Protein AF-A0A928YM70-F1 (afdb_monomer_lite)

Sequence (69 aa):
MTYKKIQDEVKAKHGFAPKTCWIAHIKSDNGLTTRKSPNRISSTKRKYPCPPEKRPQIEKVMKRLGYDI

Foldseek 3Di:
DDLVVLQVQLCVPPVGGDDPLAVVQLCVVVVNDPDDDPPPPDPPDDPDYNDPVCNVSSVVSCVVVPDDD

Radius of gyration: 11.97 Å; chains: 1; bounding box: 28×25×27 Å

pLDDT: mean 86.24, std 10.49, range [64.12, 96.19]

Structure (mmCIF, N/CA/C/O backbone):
data_AF-A0A928YM70-F1
#
_entry.id   AF-A0A928YM70-F1
#
loop_
_atom_site.group_PDB
_atom_site.id
_atom_site.type_symbol
_atom_site.label_atom_id
_atom_site.label_alt_id
_atom_site.label_comp_id
_atom_site.label_asym_id
_atom_site.label_entity_id
_atom_site.label_seq_id
_atom_site.pdbx_PDB_ins_code
_atom_site.Cartn_x
_atom_site.Cartn_y
_atom_site.Cartn_z
_atom_site.occupancy
_atom_site.B_iso_or_equiv
_atom_site.auth_seq_id
_atom_site.auth_comp_id
_atom_site.auth_asym_id
_atom_site.auth_atom_id
_atom_site.pdbx_PDB_model_num
ATOM 1 N N . MET A 1 1 ? 3.611 10.387 0.391 1.00 67.62 1 MET A N 1
ATOM 2 C CA . MET A 1 1 ? 2.770 9.341 1.022 1.00 67.62 1 MET A CA 1
ATOM 3 C C . MET A 1 1 ? 3.595 8.064 1.209 1.00 67.62 1 MET A C 1
ATOM 5 O O . MET A 1 1 ? 4.161 7.578 0.233 1.00 67.62 1 MET A O 1
ATOM 9 N N . THR A 1 2 ? 3.753 7.569 2.444 1.00 86.31 2 THR A N 1
ATOM 10 C CA . THR A 1 2 ? 4.653 6.440 2.775 1.00 86.31 2 THR A CA 1
ATOM 11 C C . THR A 1 2 ? 3.907 5.105 2.823 1.00 86.31 2 THR A C 1
ATOM 13 O O . THR A 1 2 ? 2.693 5.069 3.016 1.00 86.31 2 THR A O 1
ATOM 16 N N . TYR A 1 3 ? 4.632 3.987 2.684 1.00 89.06 3 TYR A N 1
ATOM 17 C CA . TYR A 1 3 ? 4.043 2.652 2.856 1.00 89.06 3 TYR A CA 1
ATOM 18 C C . TYR A 1 3 ? 3.406 2.471 4.237 1.00 89.06 3 TYR A C 1
ATOM 20 O O . TYR A 1 3 ? 2.312 1.923 4.320 1.00 89.06 3 TYR A O 1
ATOM 28 N N . LYS A 1 4 ? 4.039 3.005 5.289 1.00 92.06 4 LYS A N 1
ATOM 29 C CA . LYS A 1 4 ? 3.532 2.938 6.663 1.00 92.06 4 LYS A CA 1
ATOM 30 C C . LYS A 1 4 ? 2.166 3.615 6.812 1.00 92.06 4 LYS A C 1
ATOM 32 O O . LYS A 1 4 ? 1.248 3.007 7.339 1.00 92.06 4 LYS A O 1
ATOM 37 N N . LYS A 1 5 ? 1.977 4.801 6.221 1.00 93.62 5 LYS A N 1
ATOM 38 C CA . LYS A 1 5 ? 0.685 5.505 6.275 1.00 93.62 5 LYS A CA 1
ATOM 39 C C . LYS A 1 5 ? -0.450 4.725 5.600 1.00 93.62 5 LYS A C 1
ATOM 41 O O .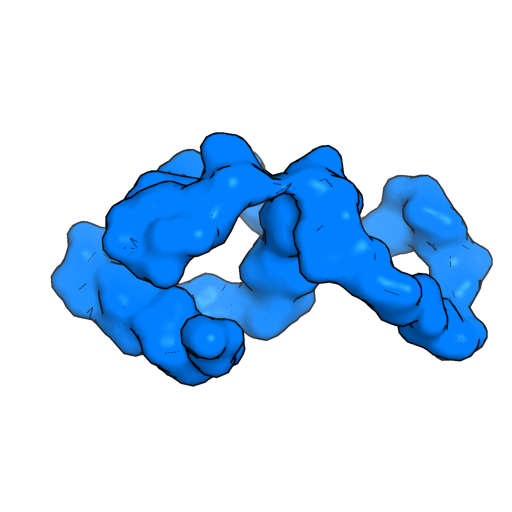 LYS A 1 5 ? -1.558 4.689 6.118 1.00 93.62 5 LYS A O 1
ATOM 46 N N . ILE A 1 6 ? -0.175 4.056 4.477 1.00 94.06 6 ILE A N 1
ATOM 47 C CA . ILE A 1 6 ? -1.156 3.166 3.831 1.00 94.06 6 ILE A CA 1
ATOM 48 C C . ILE A 1 6 ? -1.468 1.974 4.745 1.00 94.06 6 ILE A C 1
ATOM 50 O O .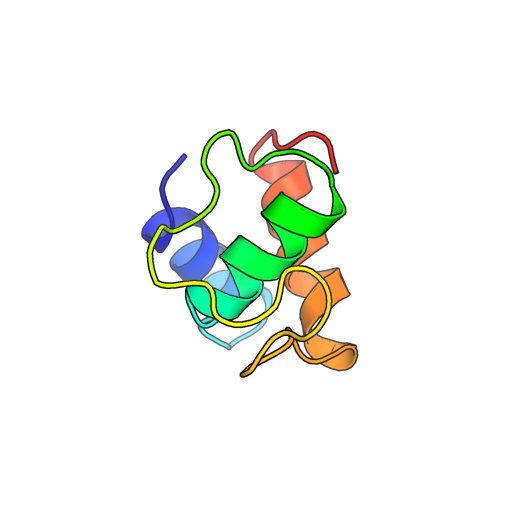 ILE A 1 6 ? -2.626 1.591 4.876 1.00 94.06 6 ILE A O 1
ATOM 54 N N . GLN A 1 7 ? -0.451 1.395 5.390 1.00 95.69 7 GLN A N 1
ATOM 55 C CA . GLN A 1 7 ? -0.637 0.266 6.300 1.00 95.69 7 GLN A CA 1
ATOM 56 C C . GLN A 1 7 ? -1.510 0.624 7.500 1.00 95.69 7 GLN A C 1
ATOM 58 O O . GLN A 1 7 ? -2.441 -0.119 7.806 1.00 95.69 7 GLN A O 1
ATOM 63 N N . ASP A 1 8 ? -1.234 1.761 8.132 1.00 96.06 8 ASP A N 1
ATOM 64 C CA . ASP A 1 8 ? -1.962 2.234 9.307 1.00 96.06 8 ASP A CA 1
ATOM 65 C C . ASP A 1 8 ? -3.428 2.537 8.964 1.00 96.06 8 ASP A C 1
ATOM 67 O O . ASP A 1 8 ? -4.335 2.111 9.674 1.00 96.06 8 ASP A O 1
ATOM 71 N N . GLU A 1 9 ? -3.685 3.181 7.823 1.00 95.75 9 GLU A N 1
ATOM 72 C CA . GLU A 1 9 ? -5.044 3.501 7.367 1.00 95.75 9 GLU A CA 1
ATOM 73 C C . GLU A 1 9 ? -5.852 2.257 6.969 1.00 95.75 9 GLU A C 1
ATOM 75 O O . GLU A 1 9 ? -7.049 2.181 7.251 1.00 95.75 9 GLU A O 1
ATOM 80 N N . VAL A 1 10 ? -5.222 1.263 6.330 1.00 95.94 10 VAL A N 1
ATOM 81 C CA . VAL A 1 10 ? -5.888 -0.016 6.032 1.00 95.94 10 VAL A CA 1
ATOM 82 C C . VAL A 1 10 ? -6.159 -0.783 7.326 1.00 95.94 10 VAL A C 1
ATOM 84 O O . VAL A 1 10 ? -7.253 -1.321 7.484 1.00 95.94 10 VAL A O 1
ATOM 87 N N . LYS A 1 11 ? -5.230 -0.771 8.288 1.00 96.19 11 LYS A N 1
ATOM 88 C CA . LYS A 1 11 ? -5.435 -1.407 9.594 1.00 96.19 11 LYS A CA 1
ATOM 89 C C . LYS A 1 11 ? -6.589 -0.761 10.355 1.00 96.19 11 LYS A C 1
ATOM 91 O O . LYS A 1 11 ? -7.447 -1.482 10.854 1.00 96.19 11 LYS A O 1
ATOM 96 N N . ALA A 1 12 ? -6.647 0.568 10.383 1.00 95.94 12 ALA A N 1
ATOM 97 C CA . ALA A 1 12 ? -7.706 1.315 11.053 1.00 95.94 12 ALA A CA 1
ATOM 98 C C . ALA A 1 12 ? -9.093 1.085 10.424 1.00 95.94 12 ALA A C 1
ATOM 100 O O . ALA A 1 12 ? -10.080 1.012 11.146 1.00 95.94 12 ALA A O 1
ATOM 101 N N . LYS A 1 13 ? -9.185 0.952 9.091 1.00 94.94 13 LYS A N 1
ATOM 102 C CA . LYS A 1 13 ? -10.475 0.807 8.385 1.00 94.94 13 LYS A CA 1
ATOM 103 C C . LYS A 1 13 ? -10.937 -0.621 8.138 1.00 94.94 13 LYS A C 1
ATOM 105 O O . LYS A 1 13 ? -12.134 -0.856 8.013 1.00 94.94 13 LYS A O 1
ATOM 110 N N . HIS A 1 14 ? -10.000 -1.545 7.975 1.00 94.69 14 HIS A N 1
ATOM 111 C CA . HIS A 1 14 ? -10.274 -2.896 7.486 1.00 94.69 14 HIS A CA 1
ATOM 112 C C . HIS A 1 14 ? -9.721 -3.989 8.406 1.00 94.69 14 HIS A C 1
ATOM 114 O O . HIS A 1 14 ? -9.884 -5.167 8.106 1.00 94.69 14 HIS A O 1
ATOM 120 N N . GLY A 1 15 ? -9.073 -3.629 9.519 1.00 94.56 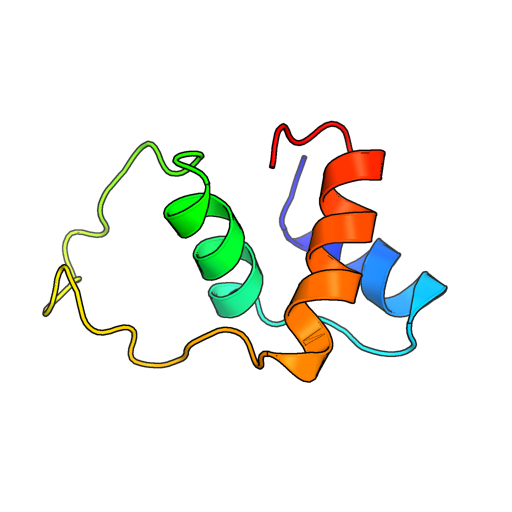15 GLY A N 1
ATOM 121 C CA . GLY A 1 15 ? -8.646 -4.582 10.545 1.00 94.56 15 GLY A CA 1
ATOM 122 C C . GLY A 1 15 ? -7.398 -5.399 10.199 1.00 94.56 15 GLY A C 1
ATOM 123 O O . GLY A 1 15 ? -7.050 -6.312 10.941 1.00 94.56 15 GLY A O 1
ATOM 124 N N . PHE A 1 16 ? -6.684 -5.090 9.109 1.00 94.75 16 PHE A N 1
ATOM 125 C CA . PHE A 1 16 ? -5.442 -5.787 8.750 1.00 94.75 16 PHE A CA 1
ATOM 126 C C . PHE A 1 16 ? -4.346 -4.839 8.263 1.00 94.75 16 PHE A C 1
ATOM 128 O O . PHE A 1 16 ? -4.611 -3.793 7.681 1.00 94.75 16 PHE A O 1
ATOM 135 N N . ALA A 1 17 ? -3.087 -5.242 8.448 1.00 94.25 17 ALA A N 1
ATOM 136 C CA . ALA A 1 17 ? -1.936 -4.526 7.907 1.00 94.25 17 ALA A CA 1
ATOM 137 C C . ALA A 1 17 ? -1.517 -5.129 6.547 1.00 94.25 17 ALA A C 1
ATOM 139 O O . ALA A 1 17 ? -1.111 -6.296 6.496 1.00 94.25 17 ALA A O 1
ATOM 140 N N . PRO A 1 18 ? -1.597 -4.384 5.429 1.00 94.12 18 PRO A N 1
ATOM 141 C CA . PRO A 1 18 ? -1.148 -4.870 4.132 1.00 94.12 18 PRO A CA 1
ATOM 142 C C . PRO A 1 18 ? 0.376 -5.031 4.095 1.00 94.12 18 PRO A C 1
ATOM 144 O O . PRO A 1 18 ? 1.131 -4.212 4.625 1.00 94.12 18 PRO A O 1
ATOM 147 N N . LYS A 1 19 ? 0.860 -6.073 3.413 1.00 92.50 19 LYS A N 1
ATOM 148 C CA . LYS A 1 19 ? 2.297 -6.224 3.154 1.00 92.50 19 LYS A CA 1
ATOM 149 C C . LYS A 1 19 ? 2.767 -5.156 2.162 1.00 92.50 19 LYS A C 1
ATOM 151 O O . LYS A 1 19 ? 2.051 -4.790 1.229 1.00 92.50 19 LYS A O 1
ATOM 156 N N . THR A 1 20 ? 4.008 -4.703 2.308 1.00 90.38 20 THR A N 1
ATOM 157 C CA . THR A 1 20 ? 4.619 -3.713 1.402 1.00 90.38 20 THR A CA 1
ATOM 158 C C . THR A 1 20 ? 4.650 -4.195 -0.052 1.00 90.38 20 THR A C 1
ATOM 160 O O . THR A 1 20 ? 4.409 -3.407 -0.965 1.00 90.38 20 THR A O 1
ATOM 163 N N . CYS A 1 21 ? 4.853 -5.499 -0.280 1.00 88.69 21 CYS A N 1
ATOM 164 C CA . CYS A 1 21 ? 4.820 -6.108 -1.611 1.00 88.69 21 CYS A CA 1
ATOM 165 C C . CYS A 1 21 ? 3.448 -6.003 -2.299 1.00 88.69 21 CYS A C 1
ATOM 167 O O . CYS A 1 21 ? 3.402 -5.881 -3.523 1.00 88.69 21 CYS A O 1
ATOM 169 N N . TRP A 1 22 ? 2.350 -5.990 -1.535 1.00 92.69 22 TRP A N 1
ATOM 170 C CA . TRP A 1 22 ? 0.993 -5.820 -2.058 1.00 92.69 22 TRP A CA 1
ATOM 171 C C . TRP A 1 22 ? 0.744 -4.381 -2.499 1.00 92.69 22 TRP A C 1
ATOM 173 O O . TRP A 1 22 ? 0.257 -4.150 -3.600 1.00 92.69 22 TRP A O 1
ATOM 183 N N . ILE A 1 23 ? 1.176 -3.406 -1.697 1.00 91.25 23 ILE A N 1
ATOM 184 C CA . ILE A 1 23 ? 1.080 -1.987 -2.063 1.00 91.25 23 ILE A CA 1
ATOM 185 C C . ILE A 1 23 ? 1.942 -1.706 -3.302 1.00 91.25 23 ILE A C 1
ATOM 187 O O . ILE A 1 23 ? 1.509 -1.036 -4.236 1.00 91.25 23 ILE A O 1
ATOM 191 N N . ALA A 1 24 ? 3.152 -2.268 -3.354 1.00 88.44 24 ALA A N 1
ATOM 192 C CA . ALA A 1 24 ? 4.007 -2.191 -4.534 1.00 88.44 24 ALA A CA 1
ATOM 193 C C . ALA A 1 24 ? 3.415 -2.929 -5.750 1.00 88.44 24 ALA A C 1
ATOM 195 O O . ALA A 1 24 ? 3.831 -2.671 -6.879 1.00 88.44 24 ALA A O 1
ATOM 196 N N . HIS A 1 25 ? 2.502 -3.887 -5.550 1.00 89.44 25 HIS A N 1
ATOM 197 C CA . HIS A 1 25 ? 1.743 -4.528 -6.631 1.00 89.44 25 HIS A CA 1
ATOM 198 C C . HIS A 1 25 ? 0.766 -3.559 -7.245 1.00 89.44 25 HIS A C 1
ATOM 200 O O . HIS A 1 25 ? 0.935 -3.201 -8.403 1.00 89.44 25 HIS A O 1
ATOM 206 N N . ILE A 1 26 ? -0.123 -3.024 -6.420 1.00 91.00 26 ILE A N 1
ATOM 207 C CA . ILE A 1 26 ? -1.143 -2.070 -6.840 1.00 91.00 26 ILE A CA 1
ATOM 208 C C . ILE A 1 26 ? -0.512 -0.852 -7.518 1.00 91.00 26 ILE A C 1
ATOM 210 O O . ILE A 1 26 ? -0.949 -0.459 -8.592 1.00 91.00 26 ILE A O 1
ATOM 214 N N . LYS A 1 27 ? 0.569 -0.293 -6.955 1.00 89.00 27 LYS A N 1
ATOM 215 C CA . LYS A 1 27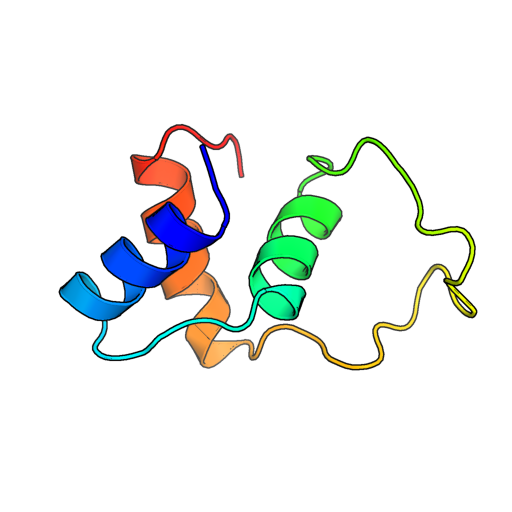 ? 1.284 0.831 -7.583 1.00 89.00 27 LYS A CA 1
ATOM 216 C C . LYS A 1 27 ? 1.818 0.495 -8.972 1.00 89.00 27 LYS A C 1
ATOM 218 O O . LYS A 1 27 ? 1.750 1.323 -9.861 1.00 89.00 27 LYS A O 1
ATOM 223 N N . SER A 1 28 ? 2.381 -0.694 -9.151 1.00 87.19 28 SER A N 1
ATOM 224 C CA . SER A 1 28 ? 2.963 -1.091 -10.435 1.00 87.19 28 SER A CA 1
ATOM 225 C C . SER A 1 28 ? 1.907 -1.356 -11.489 1.00 87.19 28 SER A C 1
ATOM 227 O O . SER A 1 28 ? 2.136 -1.020 -12.643 1.00 87.19 28 SER A O 1
ATOM 229 N N . ASP A 1 29 ? 0.789 -1.963 -11.096 1.00 88.00 29 ASP A N 1
ATOM 230 C CA . ASP A 1 29 ? -0.302 -2.277 -12.019 1.00 88.00 29 ASP A CA 1
ATOM 231 C C . ASP A 1 29 ? -0.998 -0.998 -12.502 1.00 88.00 29 ASP A C 1
ATOM 233 O O . ASP A 1 29 ? -1.493 -0.961 -13.619 1.00 88.00 29 ASP A O 1
ATOM 237 N N . ASN A 1 30 ? -0.957 0.067 -11.695 1.00 88.56 30 ASN A N 1
ATOM 238 C CA . ASN A 1 30 ? -1.460 1.396 -12.043 1.00 88.56 30 ASN A CA 1
ATOM 239 C C . ASN A 1 30 ? -0.367 2.352 -12.565 1.00 88.56 30 ASN A C 1
ATOM 241 O O . ASN A 1 30 ? -0.535 3.565 -12.538 1.00 88.56 30 ASN A O 1
ATOM 245 N N . GLY A 1 31 ? 0.805 1.848 -12.972 1.00 86.44 31 GLY A N 1
ATOM 246 C CA . GLY A 1 31 ? 1.860 2.683 -13.572 1.00 86.44 31 GLY A CA 1
ATOM 247 C C . GLY A 1 31 ? 2.582 3.652 -12.618 1.00 86.44 31 GLY A C 1
ATOM 248 O O . GLY A 1 31 ? 3.478 4.377 -13.037 1.00 86.44 31 GLY A O 1
ATOM 249 N N . LEU A 1 32 ? 2.290 3.623 -11.316 1.00 85.19 32 LEU A N 1
ATOM 250 C CA . LEU A 1 32 ? 2.872 4.502 -10.291 1.00 85.19 32 LEU A CA 1
ATOM 251 C C . LEU A 1 32 ? 4.284 4.091 -9.832 1.00 85.19 32 LEU A C 1
ATOM 253 O O . LEU A 1 32 ? 4.810 4.625 -8.849 1.00 85.19 32 LEU A O 1
ATOM 257 N N . THR A 1 33 ? 4.907 3.103 -10.476 1.00 78.88 33 THR A N 1
ATOM 258 C CA . THR A 1 33 ? 6.285 2.690 -10.175 1.00 78.88 33 THR A CA 1
ATOM 259 C C . THR A 1 33 ? 7.261 3.255 -11.195 1.00 78.88 33 THR A C 1
ATOM 261 O O . THR A 1 33 ? 7.275 2.824 -12.341 1.00 78.88 33 THR A O 1
ATOM 264 N N . THR A 1 34 ? 8.144 4.147 -10.749 1.00 67.81 34 THR A N 1
ATOM 265 C CA . THR A 1 34 ? 9.156 4.800 -11.596 1.00 67.81 34 THR A CA 1
ATOM 266 C C . THR A 1 34 ? 10.437 3.985 -11.787 1.00 67.81 34 THR A C 1
ATOM 268 O O . THR A 1 34 ? 11.202 4.252 -12.708 1.00 67.81 34 THR A O 1
ATOM 271 N N . ARG A 1 35 ? 10.703 2.979 -10.941 1.00 67.12 35 ARG A N 1
ATOM 272 C CA . ARG A 1 35 ? 11.910 2.137 -11.028 1.00 67.12 35 ARG A CA 1
ATOM 273 C C . ARG A 1 35 ? 11.570 0.652 -11.026 1.00 67.12 35 ARG A C 1
ATOM 275 O O . ARG A 1 35 ? 10.893 0.157 -10.122 1.00 67.12 35 ARG A O 1
ATOM 282 N N . LYS A 1 36 ? 12.104 -0.080 -12.009 1.00 66.00 36 LYS A N 1
ATOM 283 C CA . LYS A 1 36 ? 12.176 -1.547 -11.970 1.00 66.00 36 LYS A CA 1
ATOM 284 C C . LYS A 1 36 ? 13.269 -1.942 -10.973 1.00 66.00 36 LYS A C 1
ATOM 286 O O . LYS A 1 36 ? 14.365 -1.396 -11.009 1.00 66.00 36 LYS A O 1
ATOM 291 N N . SER A 1 37 ? 12.963 -2.864 -10.060 1.00 66.19 37 SER A N 1
ATOM 292 C CA . SER A 1 37 ? 13.983 -3.413 -9.158 1.00 66.19 37 SER A CA 1
ATOM 293 C C . SER A 1 37 ? 15.024 -4.184 -9.982 1.00 66.19 37 SER A C 1
ATOM 295 O O . SER A 1 37 ? 14.608 -5.010 -10.795 1.00 66.19 37 SER A O 1
ATOM 297 N N . PRO A 1 38 ? 16.335 -3.962 -9.775 1.00 66.38 38 PRO A N 1
ATOM 298 C CA . PRO A 1 38 ? 17.385 -4.676 -10.506 1.00 66.38 38 PRO A CA 1
ATOM 299 C C . PRO A 1 38 ? 17.370 -6.187 -10.227 1.00 66.38 38 PRO A C 1
ATOM 301 O O . PRO A 1 38 ? 17.681 -6.978 -11.105 1.00 66.38 38 PRO A O 1
ATOM 304 N N . ASN A 1 39 ? 16.884 -6.603 -9.052 1.00 69.88 39 ASN A N 1
ATOM 305 C CA . ASN A 1 39 ? 16.764 -8.014 -8.661 1.00 69.88 39 ASN A CA 1
ATOM 306 C C . ASN A 1 39 ? 15.469 -8.675 -9.169 1.00 69.88 39 ASN A C 1
ATOM 308 O O . ASN A 1 39 ? 15.044 -9.721 -8.673 1.00 69.88 39 ASN A O 1
ATOM 312 N N . ARG A 1 40 ? 14.772 -8.043 -10.118 1.00 69.75 40 ARG A N 1
ATOM 313 C CA . ARG A 1 40 ? 13.538 -8.577 -10.689 1.00 69.75 40 ARG A CA 1
ATOM 314 C C . ARG A 1 40 ? 13.874 -9.631 -11.746 1.00 69.75 40 ARG A C 1
ATOM 316 O O . ARG A 1 40 ? 14.157 -9.295 -12.886 1.00 69.75 40 ARG A O 1
ATOM 323 N N . ILE A 1 41 ? 13.746 -10.902 -11.362 1.00 69.25 41 ILE A N 1
ATOM 324 C CA . ILE A 1 41 ? 13.980 -12.071 -12.234 1.00 69.25 41 ILE A CA 1
ATOM 325 C C . ILE A 1 41 ? 12.943 -12.162 -13.369 1.00 69.25 41 ILE A C 1
ATOM 327 O O . ILE A 1 41 ? 13.262 -12.586 -14.472 1.00 69.25 41 ILE A O 1
ATOM 331 N N . SER A 1 42 ? 11.694 -11.750 -13.122 1.00 65.69 42 SER A N 1
ATOM 332 C CA . SER A 1 42 ? 10.633 -11.739 -14.136 1.00 65.69 42 SER A CA 1
ATOM 333 C C . SER A 1 42 ? 9.888 -10.405 -14.147 1.00 65.69 42 SER A C 1
ATOM 335 O O . SER A 1 42 ? 9.447 -9.894 -13.109 1.00 65.69 42 SER A O 1
ATOM 337 N N . SER A 1 43 ? 9.739 -9.827 -15.338 1.00 64.12 43 SER A N 1
ATOM 338 C CA . SER A 1 43 ? 8.935 -8.625 -15.573 1.00 64.12 43 SER A CA 1
ATOM 339 C C . SER A 1 43 ? 7.441 -8.882 -15.366 1.00 64.12 43 SER A C 1
ATOM 341 O O . SER A 1 43 ? 6.746 -7.991 -14.884 1.00 64.12 43 SER A O 1
ATOM 343 N N . THR A 1 44 ? 6.978 -10.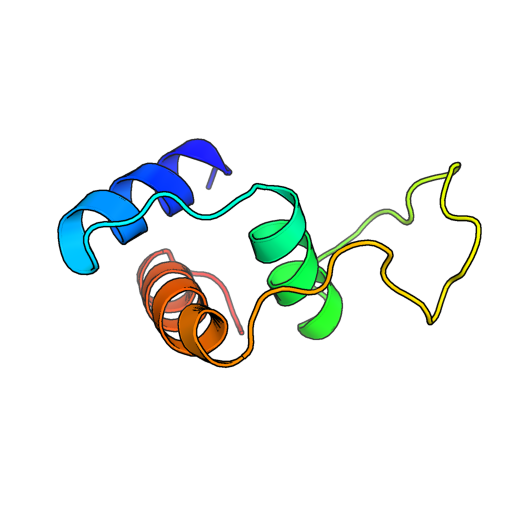101 -15.651 1.00 64.69 44 THR A N 1
ATOM 344 C CA . THR A 1 44 ? 5.560 -10.479 -15.702 1.00 64.69 44 THR A CA 1
ATOM 345 C C . THR A 1 44 ? 5.095 -11.293 -14.495 1.00 64.69 44 THR A C 1
ATOM 347 O O . THR A 1 44 ? 3.961 -11.126 -14.054 1.00 64.69 44 THR A O 1
ATOM 350 N N . LYS A 1 45 ? 5.949 -12.136 -13.895 1.00 67.06 45 LYS A N 1
ATOM 351 C CA . LYS A 1 45 ? 5.574 -12.941 -12.718 1.00 67.06 45 LYS A CA 1
ATOM 352 C C . LYS A 1 45 ? 5.970 -12.271 -11.406 1.00 67.06 45 LYS A C 1
ATOM 354 O O . LYS A 1 45 ? 7.145 -12.080 -11.094 1.00 67.06 45 LYS A O 1
ATOM 359 N N . ARG A 1 46 ? 4.964 -11.970 -10.583 1.00 72.81 46 ARG A N 1
ATOM 360 C CA . ARG A 1 46 ? 5.135 -11.551 -9.186 1.00 72.81 46 ARG A CA 1
ATOM 361 C C . ARG A 1 46 ? 5.267 -12.773 -8.283 1.00 72.81 46 ARG A C 1
ATOM 363 O O . ARG A 1 46 ? 4.368 -13.600 -8.250 1.00 72.81 46 ARG A O 1
ATOM 370 N N . LYS A 1 47 ? 6.339 -12.838 -7.485 1.00 72.81 47 LYS A N 1
ATOM 371 C CA . LYS A 1 47 ? 6.528 -13.903 -6.479 1.00 72.81 47 LYS A CA 1
ATOM 372 C C . LYS A 1 47 ? 5.437 -13.896 -5.395 1.00 72.81 47 LYS A C 1
ATOM 374 O O . LYS A 1 47 ? 5.045 -14.951 -4.922 1.00 72.81 47 LYS A O 1
ATOM 379 N N . TYR A 1 48 ? 4.941 -12.711 -5.030 1.00 77.06 48 TYR A N 1
ATOM 380 C CA . TYR A 1 48 ? 3.868 -12.531 -4.045 1.00 77.06 48 TYR A CA 1
ATOM 381 C C . TYR A 1 48 ? 2.867 -11.480 -4.543 1.00 77.06 48 TYR A C 1
ATOM 383 O O . TYR A 1 48 ? 3.046 -10.288 -4.260 1.00 77.06 48 TYR A O 1
ATOM 391 N N . PRO A 1 49 ? 1.852 -11.874 -5.331 1.00 83.44 49 PRO A N 1
ATOM 392 C CA . PRO A 1 49 ? 0.796 -10.956 -5.732 1.00 83.44 49 PRO A CA 1
ATOM 393 C C . PRO A 1 49 ? -0.028 -10.504 -4.516 1.00 83.44 49 PRO A C 1
ATOM 395 O O . PRO A 1 49 ? -0.127 -11.195 -3.500 1.00 83.44 49 PRO A O 1
ATOM 398 N N . CYS A 1 50 ? -0.607 -9.308 -4.618 1.00 88.38 50 CYS A N 1
ATOM 399 C CA . CYS A 1 50 ? -1.656 -8.863 -3.702 1.00 88.38 50 CYS A CA 1
ATOM 400 C C . CYS A 1 50 ? -2.862 -9.809 -3.818 1.00 88.38 50 CYS A C 1
ATOM 402 O O . CYS A 1 50 ? -3.334 -9.996 -4.941 1.00 88.38 50 CYS A O 1
ATOM 404 N N . PRO A 1 51 ? -3.379 -10.358 -2.704 1.00 90.94 51 PRO A N 1
ATOM 405 C CA . PRO A 1 51 ? -4.602 -11.148 -2.712 1.00 90.94 51 PRO A CA 1
ATOM 406 C C . PRO A 1 51 ? -5.763 -10.354 -3.333 1.00 90.94 51 PRO A C 1
ATOM 408 O O . PRO A 1 51 ? -5.922 -9.177 -2.977 1.00 90.94 51 PRO A O 1
ATOM 411 N N . PRO A 1 52 ? -6.578 -10.961 -4.218 1.00 91.00 52 PRO A N 1
ATOM 412 C CA . PRO A 1 52 ? -7.710 -10.288 -4.860 1.00 91.00 52 PRO A CA 1
ATOM 413 C C . PRO A 1 52 ? -8.711 -9.735 -3.845 1.00 91.00 52 PRO A C 1
ATOM 415 O O . PRO A 1 52 ? -9.191 -8.622 -3.997 1.00 91.00 52 PRO A O 1
ATOM 418 N N . GLU A 1 53 ? -8.949 -10.467 -2.759 1.00 93.44 53 GLU A N 1
ATOM 419 C CA . GLU A 1 53 ? -9.868 -10.087 -1.678 1.00 93.44 53 GLU A CA 1
ATOM 420 C C . GLU A 1 53 ? -9.437 -8.813 -0.920 1.00 93.44 53 GLU A C 1
ATOM 422 O O . GLU A 1 53 ? -10.276 -8.032 -0.479 1.00 93.44 53 GLU A O 1
ATOM 427 N N . LYS A 1 54 ? -8.123 -8.564 -0.801 1.00 93.75 54 LYS A N 1
ATOM 428 C CA . LYS A 1 54 ? -7.561 -7.425 -0.046 1.00 93.75 54 LYS A CA 1
ATOM 429 C C . LYS A 1 54 ? -7.299 -6.215 -0.927 1.00 93.75 54 LYS A C 1
ATOM 431 O O . LYS A 1 54 ? -7.189 -5.094 -0.429 1.00 93.75 54 LYS A O 1
ATOM 436 N N . ARG A 1 55 ? -7.162 -6.435 -2.234 1.00 94.50 55 ARG A N 1
ATOM 437 C CA . ARG A 1 55 ? -6.807 -5.397 -3.198 1.00 94.50 55 ARG A CA 1
ATOM 438 C C . ARG A 1 55 ? -7.795 -4.217 -3.189 1.00 94.50 55 ARG A C 1
ATOM 440 O O . ARG A 1 55 ? -7.310 -3.103 -2.989 1.00 94.50 55 ARG A O 1
ATOM 447 N N . PRO A 1 56 ? -9.129 -4.413 -3.265 1.00 95.25 56 PRO A N 1
ATOM 448 C CA . PRO A 1 56 ? -10.086 -3.304 -3.276 1.00 95.25 56 PRO A CA 1
ATOM 449 C C . PRO A 1 56 ? -10.006 -2.423 -2.025 1.00 95.25 56 PRO A C 1
ATOM 451 O O . PRO A 1 56 ? -10.152 -1.204 -2.094 1.00 95.25 56 PRO A O 1
ATOM 454 N N . GLN A 1 57 ? -9.736 -3.025 -0.864 1.00 95.75 57 GLN A N 1
ATOM 455 C CA . GLN A 1 57 ? -9.613 -2.311 0.410 1.00 95.75 57 GLN A CA 1
ATOM 456 C C . GLN A 1 57 ? -8.365 -1.417 0.426 1.00 95.75 57 GLN A C 1
ATOM 458 O O . GLN A 1 57 ? -8.420 -0.259 0.846 1.00 95.75 57 G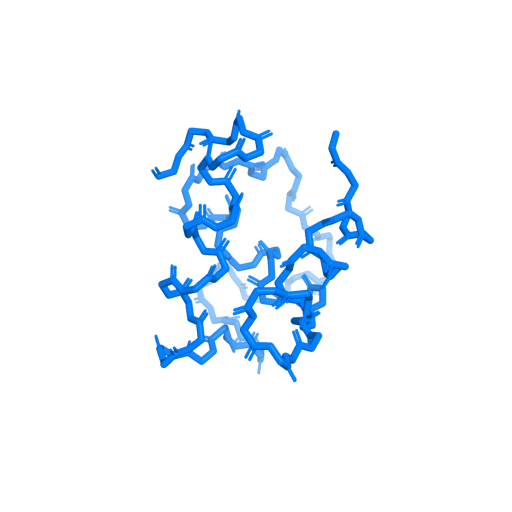LN A O 1
ATOM 463 N N . ILE A 1 58 ? -7.241 -1.930 -0.084 1.00 95.00 58 ILE A N 1
ATOM 464 C CA . ILE A 1 58 ? -5.991 -1.170 -0.191 1.00 95.00 58 ILE A CA 1
ATOM 465 C C . ILE A 1 58 ? -6.128 -0.058 -1.240 1.00 95.00 58 ILE A C 1
ATOM 467 O O . ILE A 1 58 ? -5.727 1.074 -0.970 1.00 95.00 58 ILE A O 1
ATOM 471 N N . GLU A 1 59 ? -6.734 -0.341 -2.397 1.00 94.75 59 GLU A N 1
ATOM 472 C CA . GLU A 1 59 ? -6.993 0.650 -3.451 1.00 94.75 59 GLU A CA 1
ATOM 473 C C . GLU A 1 59 ? -7.900 1.777 -2.949 1.00 94.75 59 GLU A C 1
ATOM 475 O O . GLU A 1 59 ? -7.573 2.949 -3.117 1.00 94.75 59 GLU A O 1
ATOM 480 N N . LYS A 1 60 ? -8.979 1.459 -2.224 1.00 95.38 60 LYS A N 1
ATOM 481 C CA . LYS A 1 60 ? -9.864 2.469 -1.620 1.00 95.38 60 LYS A CA 1
ATOM 482 C C . LYS A 1 60 ? -9.112 3.405 -0.673 1.00 95.38 60 LYS A C 1
ATOM 484 O O . LYS A 1 60 ? -9.331 4.619 -0.684 1.00 95.38 60 LYS A O 1
ATOM 489 N N . VAL A 1 61 ? -8.216 2.859 0.151 1.00 95.38 61 VAL A N 1
ATOM 490 C CA . VAL A 1 61 ? -7.363 3.671 1.026 1.00 95.38 61 VAL A CA 1
ATOM 491 C C . VAL A 1 61 ? -6.393 4.517 0.207 1.00 95.38 61 VAL A C 1
ATOM 493 O O . VAL A 1 61 ? -6.260 5.703 0.491 1.00 95.38 61 VAL A O 1
ATOM 496 N N . MET A 1 62 ? -5.763 3.951 -0.820 1.00 94.12 62 MET A N 1
ATOM 497 C CA . MET A 1 62 ? -4.838 4.676 -1.687 1.00 94.12 62 MET A CA 1
ATOM 498 C C . MET A 1 62 ? -5.519 5.835 -2.440 1.00 94.12 62 MET A C 1
ATOM 500 O O . MET A 1 62 ? -4.981 6.940 -2.409 1.00 94.12 62 MET A O 1
ATOM 504 N N . LYS A 1 63 ? -6.722 5.649 -3.001 1.00 93.94 63 LYS A N 1
ATOM 505 C CA . LYS A 1 63 ? -7.495 6.734 -3.642 1.00 93.94 63 LYS A CA 1
ATOM 506 C C . LYS A 1 63 ? -7.765 7.888 -2.676 1.00 93.94 63 LYS A C 1
ATOM 508 O O . LYS A 1 63 ? -7.462 9.037 -2.974 1.00 93.94 63 LYS A O 1
ATOM 513 N N . ARG A 1 64 ? -8.230 7.591 -1.454 1.00 93.12 64 ARG A N 1
ATOM 514 C CA . ARG A 1 64 ? -8.448 8.618 -0.410 1.00 93.12 64 ARG A CA 1
ATOM 515 C C . ARG A 1 64 ? -7.157 9.338 -0.006 1.00 93.12 64 ARG A C 1
ATOM 517 O O . ARG A 1 64 ? -7.192 10.486 0.416 1.00 93.12 64 ARG A O 1
ATOM 524 N N . LEU A 1 65 ? -6.027 8.648 -0.099 1.00 91.31 65 LEU A N 1
ATOM 525 C CA . LEU A 1 65 ? -4.699 9.183 0.186 1.00 91.31 65 LEU A CA 1
ATOM 526 C C . LEU A 1 65 ? -4.110 10.000 -0.984 1.00 91.31 65 LEU A C 1
ATOM 528 O O . LEU A 1 65 ? -2.972 10.456 -0.867 1.00 91.31 65 LEU A O 1
ATOM 532 N N . GLY A 1 66 ? -4.869 10.198 -2.069 1.00 90.56 66 GLY A N 1
ATOM 533 C CA . GLY A 1 66 ? -4.492 11.022 -3.219 1.00 90.56 66 GLY A CA 1
ATOM 534 C C . GLY A 1 66 ? -3.682 10.287 -4.287 1.00 90.56 66 GLY A C 1
ATOM 535 O O . GLY A 1 66 ? -2.974 10.932 -5.053 1.00 90.56 66 GLY A O 1
ATOM 536 N N . TYR A 1 67 ? -3.719 8.951 -4.317 1.00 88.94 67 TYR A N 1
ATOM 537 C CA . TYR A 1 67 ? -3.164 8.192 -5.438 1.00 88.94 67 TYR A CA 1
ATOM 538 C C . TYR A 1 67 ? -4.170 8.116 -6.589 1.00 88.94 67 TYR A C 1
ATOM 540 O O . TYR A 1 67 ? -5.336 7.807 -6.354 1.00 88.94 67 TYR A O 1
ATOM 548 N N . ASP A 1 68 ? -3.681 8.326 -7.809 1.00 86.19 68 ASP A N 1
ATOM 549 C CA . ASP A 1 68 ? -4.430 8.118 -9.048 1.00 86.19 68 ASP A CA 1
ATOM 550 C C . ASP A 1 68 ? -4.283 6.650 -9.489 1.00 86.19 68 ASP A C 1
ATOM 552 O O . ASP A 1 68 ? -3.220 6.240 -9.959 1.00 86.19 68 ASP A O 1
ATOM 556 N N . ILE A 1 69 ? -5.298 5.836 -9.174 1.00 85.38 69 ILE A N 1
ATOM 557 C CA . ILE A 1 69 ? -5.401 4.375 -9.382 1.00 85.38 69 ILE A CA 1
ATOM 558 C C . ILE A 1 69 ? -6.867 3.971 -9.583 1.00 85.38 69 ILE A C 1
ATOM 560 O O . ILE A 1 69 ? -7.764 4.778 -9.248 1.00 85.38 69 ILE A O 1
#

Secondary structure (DSSP, 8-state):
--HHHHHHHHHHHHSSPPPHHHHHHHHHHTT------TT-S-SS--SSPPPTTTHHHHHHHHHHTT---